Protein AF-A0A6J4IDI5-F1 (afdb_monomer)

Mean predicted aligned error: 4.25 Å

Organism: NCBI:txid1672391

Nearest PDB structures (foldseek):
  7kdt-assembly1_A  TM=5.635E-01  e=3.251E+00  Homo sapiens

Solvent-accessible surface area (backbone atoms only — not comparable to full-atom values): 5729 Å² total; per-residue (Å²): 136,77,80,83,60,91,45,41,70,52,11,47,54,43,51,69,37,90,85,50,52,69,72,53,28,36,57,16,32,67,51,22,36,83,40,77,88,40,49,64,58,30,54,49,38,14,42,37,84,84,52,54,69,66,42,14,29,33,18,18,48,21,46,35,53,40,25,47,80,68,74,37,52,90,75,59,86,52,90,71,34,34,73,59,13,37,51,40,37,31,52,68,69,67,69,57,81,68,94,75,84,74,126

pLDDT: mean 92.45, std 10.67, range [47.59, 98.69]

Foldseek 3Di:
DDDQDPALVSLLVLLPDPPRDLVSVLSSLQRNLQPPVCLVVLLVLQLDPPRDLSNVLSSLLSVLVSCVVVVNLVPDDCVRGDPSSSVSSCVSVVNDDDPPPPD

Radius of gyration: 14.14 Å; Cα contacts (8 Å, |Δi|>4): 133; chains: 1; bounding box: 33×26×48 Å

Structure (mmCIF, N/CA/C/O backbone):
data_AF-A0A6J4IDI5-F1
#
_entry.id   AF-A0A6J4IDI5-F1
#
loop_
_atom_site.group_PDB
_atom_site.id
_atom_site.type_symbol
_atom_site.label_atom_id
_atom_site.label_alt_id
_atom_site.label_comp_id
_atom_site.label_asym_id
_atom_site.label_entity_id
_atom_site.label_seq_id
_atom_site.pdbx_PDB_ins_code
_atom_site.Cartn_x
_atom_site.Cartn_y
_atom_site.Cartn_z
_atom_site.occupancy
_atom_site.B_iso_or_equiv
_atom_site.auth_seq_id
_atom_site.auth_comp_id
_atom_site.auth_asym_id
_atom_site.auth_atom_id
_atom_site.pdbx_PDB_model_num
ATOM 1 N N . MET A 1 1 ? 18.164 -2.948 -11.034 1.00 81.62 1 MET A N 1
ATOM 2 C CA . MET A 1 1 ? 17.669 -1.565 -10.986 1.00 81.62 1 MET A CA 1
ATOM 3 C C . MET A 1 1 ? 16.813 -1.317 -12.212 1.00 81.62 1 MET A C 1
ATOM 5 O O . MET A 1 1 ? 17.324 -1.396 -13.329 1.00 81.62 1 MET A O 1
ATOM 9 N N . HIS A 1 2 ? 15.525 -1.104 -11.993 1.00 90.12 2 HIS A N 1
ATOM 10 C CA . HIS A 1 2 ? 14.542 -0.732 -12.996 1.00 90.12 2 HIS A CA 1
ATOM 11 C C . HIS A 1 2 ? 14.792 0.705 -13.478 1.00 90.12 2 HIS A C 1
ATOM 13 O O . HIS A 1 2 ? 15.343 1.523 -12.735 1.00 90.12 2 HIS A O 1
ATOM 19 N N . PRO A 1 3 ? 14.402 1.051 -14.719 1.00 91.62 3 PRO A N 1
ATOM 20 C CA . PRO A 1 3 ? 14.291 2.449 -15.115 1.00 91.62 3 PRO A CA 1
ATOM 21 C C . PRO A 1 3 ? 13.374 3.193 -14.141 1.00 91.62 3 PRO A C 1
ATOM 23 O O . PRO A 1 3 ? 12.344 2.654 -13.737 1.00 91.62 3 PRO A O 1
ATOM 26 N N . VAL A 1 4 ? 13.730 4.430 -13.783 1.00 91.25 4 VAL A N 1
ATOM 27 C CA . VAL A 1 4 ? 12.857 5.271 -12.953 1.00 91.25 4 VAL A CA 1
ATOM 28 C C . VAL A 1 4 ? 11.537 5.469 -13.707 1.00 91.25 4 VAL A C 1
ATOM 30 O O . VAL A 1 4 ? 11.575 5.992 -14.826 1.00 91.25 4 VAL A O 1
ATOM 33 N N . PRO A 1 5 ? 10.389 5.047 -13.145 1.00 94.44 5 PRO A N 1
ATOM 34 C CA . PRO A 1 5 ? 9.112 5.181 -13.826 1.00 94.44 5 PRO A CA 1
ATOM 35 C C . PRO A 1 5 ? 8.773 6.661 -14.007 1.00 94.44 5 PRO A C 1
ATOM 37 O O . PRO A 1 5 ? 8.935 7.472 -13.097 1.00 94.44 5 PRO A O 1
ATOM 40 N N . SER A 1 6 ? 8.297 7.016 -15.196 1.00 94.88 6 SER A N 1
ATOM 41 C CA . SER A 1 6 ? 7.921 8.386 -15.559 1.00 94.88 6 SER A CA 1
ATOM 42 C C . SER A 1 6 ? 6.409 8.611 -15.532 1.00 94.88 6 SER A C 1
ATOM 44 O O . SER A 1 6 ? 5.939 9.750 -15.543 1.00 94.88 6 SER A O 1
ATOM 46 N N . THR A 1 7 ? 5.636 7.526 -15.459 1.00 96.06 7 THR A N 1
ATOM 47 C CA . THR A 1 7 ? 4.173 7.550 -15.394 1.00 96.06 7 THR A CA 1
ATOM 48 C C . THR A 1 7 ? 3.651 6.648 -14.274 1.00 96.06 7 THR A C 1
ATOM 50 O O . THR A 1 7 ? 4.330 5.693 -13.889 1.00 96.06 7 THR A O 1
ATOM 53 N N . PRO A 1 8 ? 2.424 6.883 -13.772 1.00 95.62 8 PRO A N 1
ATOM 54 C CA . PRO A 1 8 ? 1.791 5.976 -12.817 1.00 95.62 8 PRO A CA 1
ATOM 55 C C . PRO A 1 8 ? 1.669 4.533 -13.331 1.00 95.62 8 PRO A C 1
ATOM 57 O O . PRO A 1 8 ? 1.818 3.597 -12.557 1.00 95.62 8 PRO A O 1
ATOM 60 N N . VAL A 1 9 ? 1.435 4.329 -14.633 1.00 96.50 9 VAL A N 1
ATOM 61 C CA . VAL A 1 9 ? 1.298 2.982 -15.221 1.00 96.50 9 VAL A CA 1
ATOM 62 C C . VAL A 1 9 ? 2.636 2.237 -15.214 1.00 96.50 9 VAL A C 1
ATOM 64 O O . VAL A 1 9 ? 2.693 1.065 -14.851 1.00 96.50 9 VAL A O 1
ATOM 67 N N . GLU A 1 10 ? 3.730 2.921 -15.556 1.00 96.94 10 GLU A N 1
ATOM 68 C CA . GLU A 1 10 ? 5.082 2.358 -15.432 1.00 96.94 10 GLU A CA 1
ATOM 69 C C . GLU A 1 10 ? 5.424 2.055 -13.970 1.00 96.94 10 GLU A C 1
ATOM 71 O O . GLU A 1 10 ? 5.976 0.998 -13.671 1.00 96.94 10 GLU A O 1
ATOM 76 N N . ALA A 1 11 ? 5.049 2.945 -13.047 1.00 97.25 11 ALA A N 1
ATOM 77 C CA . ALA A 1 11 ? 5.243 2.721 -11.619 1.00 97.25 11 ALA A CA 1
ATOM 78 C C . ALA A 1 11 ? 4.465 1.493 -11.128 1.00 97.25 11 ALA A C 1
ATOM 80 O O . ALA A 1 11 ? 5.005 0.687 -10.377 1.00 97.25 11 ALA A O 1
ATOM 81 N N . LEU A 1 12 ? 3.235 1.278 -11.599 1.00 97.25 12 LEU A N 1
ATOM 82 C CA . LEU A 1 12 ? 2.461 0.090 -11.238 1.00 97.25 12 LEU A CA 1
ATOM 83 C C . LEU A 1 12 ? 3.138 -1.208 -11.696 1.00 97.25 12 LEU A C 1
ATOM 85 O O . LEU A 1 12 ? 3.089 -2.206 -10.976 1.00 97.25 12 LEU A O 1
ATOM 89 N N . ALA A 1 13 ? 3.803 -1.198 -12.853 1.00 97.50 13 ALA A N 1
ATOM 90 C CA . ALA A 1 13 ? 4.599 -2.340 -13.293 1.00 97.50 13 ALA A CA 1
ATOM 91 C C . ALA A 1 13 ? 5.765 -2.620 -12.329 1.00 97.50 13 ALA A C 1
ATOM 93 O O . ALA A 1 13 ? 5.949 -3.768 -11.934 1.00 97.50 13 ALA A O 1
ATOM 94 N N . VAL A 1 14 ? 6.485 -1.581 -11.884 1.00 97.31 14 VAL A N 1
ATOM 95 C CA . VAL A 1 14 ? 7.568 -1.710 -10.887 1.00 97.31 14 VAL A CA 1
ATOM 96 C C . VAL A 1 14 ? 7.035 -2.218 -9.544 1.00 97.31 14 VAL A C 1
ATOM 98 O O . VAL A 1 14 ? 7.617 -3.122 -8.953 1.00 97.31 14 VAL A O 1
ATOM 101 N N . LEU A 1 15 ? 5.900 -1.698 -9.068 1.00 96.69 15 LEU A N 1
ATOM 102 C CA . LEU A 1 15 ? 5.297 -2.105 -7.793 1.00 96.69 15 LEU A CA 1
ATOM 103 C C . LEU A 1 15 ? 4.946 -3.603 -7.756 1.00 96.69 15 LEU A C 1
ATOM 105 O O . LEU A 1 15 ? 5.048 -4.241 -6.702 1.00 96.69 15 LEU A O 1
ATOM 109 N N . ARG A 1 16 ? 4.522 -4.147 -8.902 1.00 95.88 16 ARG A N 1
ATOM 110 C CA . ARG A 1 16 ? 4.126 -5.551 -9.082 1.00 95.88 16 ARG A CA 1
ATOM 111 C C . ARG A 1 16 ? 5.294 -6.484 -9.398 1.00 95.88 16 ARG A C 1
ATOM 113 O O . ARG A 1 16 ? 5.098 -7.697 -9.338 1.00 95.88 16 ARG A O 1
ATOM 120 N N . ASP A 1 17 ? 6.469 -5.963 -9.745 1.00 95.81 17 ASP A N 1
ATOM 121 C CA . ASP A 1 17 ? 7.611 -6.803 -10.099 1.00 95.81 17 ASP A CA 1
ATOM 122 C C . ASP A 1 17 ? 8.209 -7.455 -8.839 1.00 95.81 17 ASP A C 1
ATOM 124 O O . ASP A 1 17 ? 8.702 -6.749 -7.955 1.00 95.81 17 ASP A O 1
ATOM 128 N N . PRO A 1 18 ? 8.204 -8.797 -8.729 1.00 89.75 18 PRO A N 1
ATOM 129 C CA . PRO A 1 18 ? 8.810 -9.488 -7.592 1.00 89.75 18 PRO A CA 1
ATOM 130 C C . PRO A 1 18 ? 10.341 -9.355 -7.531 1.00 89.75 18 PRO A C 1
ATOM 132 O O . PRO A 1 18 ? 10.929 -9.714 -6.516 1.00 89.75 18 PRO A O 1
ATOM 135 N N . ASN A 1 19 ? 10.990 -8.876 -8.597 1.00 93.62 19 ASN A N 1
ATOM 136 C CA . ASN A 1 19 ? 12.431 -8.625 -8.651 1.00 93.62 19 ASN A CA 1
ATOM 137 C C . ASN A 1 19 ? 12.791 -7.153 -8.400 1.00 93.62 19 ASN A C 1
ATOM 139 O O . ASN A 1 19 ? 13.973 -6.810 -8.450 1.00 93.62 19 ASN A O 1
ATOM 143 N N . ALA A 1 20 ? 11.804 -6.272 -8.199 1.00 95.25 20 ALA A N 1
ATOM 144 C CA . ALA A 1 20 ? 12.069 -4.891 -7.825 1.00 95.25 20 ALA A CA 1
ATOM 145 C C . ALA A 1 20 ? 12.577 -4.821 -6.387 1.00 95.25 20 ALA A C 1
ATOM 147 O O . ALA A 1 20 ? 12.035 -5.459 -5.483 1.00 95.25 20 ALA A O 1
ATOM 148 N N . GLU A 1 21 ? 13.619 -4.020 -6.192 1.00 93.25 21 GLU A N 1
ATOM 149 C CA . GLU A 1 21 ? 14.152 -3.747 -4.863 1.00 93.25 21 GLU A CA 1
ATOM 150 C C . GLU A 1 21 ? 13.124 -2.952 -4.046 1.00 93.25 21 GLU A C 1
ATOM 152 O O . GLU A 1 21 ? 12.351 -2.165 -4.600 1.00 93.25 21 GLU A O 1
ATOM 157 N N . ASP A 1 22 ? 13.151 -3.088 -2.720 1.00 89.81 22 ASP A N 1
ATOM 158 C CA . ASP A 1 22 ? 12.178 -2.427 -1.838 1.00 89.81 22 ASP A CA 1
ATOM 159 C C . ASP A 1 22 ? 12.093 -0.914 -2.083 1.00 89.81 22 ASP A C 1
ATOM 161 O O . ASP A 1 22 ? 11.003 -0.367 -2.209 1.00 89.81 22 ASP A O 1
ATOM 165 N N . TRP A 1 23 ? 13.232 -0.240 -2.268 1.00 91.19 23 TRP A N 1
ATOM 166 C CA . TRP A 1 23 ? 13.261 1.203 -2.527 1.00 91.19 23 TRP A CA 1
ATOM 167 C C . TRP A 1 23 ? 12.640 1.593 -3.884 1.00 91.19 23 TRP A C 1
ATOM 169 O O . TRP A 1 23 ? 12.139 2.709 -4.037 1.00 91.19 23 TRP A O 1
ATOM 179 N N . GLU A 1 24 ? 12.663 0.698 -4.879 1.00 95.31 24 GLU A N 1
ATOM 180 C CA . GLU A 1 24 ? 12.020 0.919 -6.182 1.00 95.31 24 GLU A CA 1
ATOM 181 C C . GLU A 1 24 ? 10.504 0.825 -6.039 1.00 95.31 24 GLU A C 1
ATOM 183 O O . GLU A 1 24 ? 9.768 1.655 -6.577 1.00 95.31 24 GLU A O 1
ATOM 188 N N . ARG A 1 25 ? 10.044 -0.163 -5.264 1.00 95.25 25 ARG A N 1
ATOM 189 C CA . ARG A 1 25 ? 8.628 -0.369 -4.949 1.00 95.25 25 ARG A CA 1
ATOM 190 C C . ARG A 1 25 ? 8.086 0.752 -4.062 1.00 95.25 25 ARG A C 1
ATOM 192 O O . ARG A 1 25 ? 6.976 1.216 -4.308 1.00 95.25 25 ARG A O 1
ATOM 199 N N . ASP A 1 26 ? 8.886 1.259 -3.125 1.00 91.81 26 ASP A N 1
ATOM 200 C CA . ASP A 1 26 ? 8.562 2.427 -2.300 1.00 91.81 26 ASP A CA 1
ATOM 201 C C . ASP A 1 26 ? 8.317 3.673 -3.161 1.00 91.81 26 ASP A C 1
ATOM 203 O O . ASP A 1 26 ? 7.311 4.368 -2.995 1.00 91.81 26 ASP A O 1
ATOM 207 N N . TYR A 1 27 ? 9.217 3.952 -4.113 1.00 91.94 27 TYR A N 1
ATOM 208 C CA . TYR A 1 27 ? 9.058 5.075 -5.041 1.00 91.94 27 TYR A CA 1
ATOM 209 C C . TYR A 1 27 ? 7.833 4.891 -5.944 1.00 91.94 27 TYR A C 1
ATOM 211 O O . TYR A 1 27 ? 7.055 5.824 -6.147 1.00 91.94 27 TYR A O 1
ATOM 219 N N . ALA A 1 28 ? 7.628 3.675 -6.451 1.00 95.75 28 ALA A N 1
ATOM 220 C CA . ALA A 1 28 ? 6.484 3.346 -7.284 1.00 95.75 28 ALA A CA 1
ATOM 221 C C . ALA A 1 28 ? 5.143 3.522 -6.549 1.00 95.75 28 ALA A C 1
ATOM 223 O O . ALA A 1 28 ? 4.208 4.091 -7.117 1.00 95.75 28 ALA A O 1
ATOM 224 N N . ALA A 1 29 ? 5.050 3.100 -5.283 1.00 94.31 29 ALA A N 1
ATOM 225 C CA . ALA A 1 29 ? 3.840 3.210 -4.466 1.00 94.31 29 ALA A CA 1
ATOM 226 C C . ALA A 1 29 ? 3.321 4.660 -4.370 1.00 94.31 29 ALA A C 1
ATOM 228 O O . ALA A 1 29 ? 2.112 4.892 -4.438 1.00 94.31 29 ALA A O 1
ATOM 229 N N . LEU A 1 30 ? 4.224 5.647 -4.311 1.00 87.75 30 LEU A N 1
ATOM 230 C CA . LEU A 1 30 ? 3.873 7.073 -4.273 1.00 87.75 30 LEU A CA 1
ATOM 231 C C . LEU A 1 30 ? 3.222 7.585 -5.563 1.00 87.75 30 LEU A C 1
ATOM 233 O O . LEU A 1 30 ? 2.438 8.533 -5.528 1.00 87.75 30 LEU A O 1
ATOM 237 N N . MET A 1 31 ? 3.534 6.981 -6.709 1.00 94.38 31 MET A N 1
ATOM 238 C CA . MET A 1 31 ? 3.035 7.437 -8.009 1.00 94.38 31 MET A CA 1
ATOM 239 C C . MET A 1 31 ? 1.673 6.841 -8.370 1.00 94.38 31 MET A C 1
ATOM 241 O O . MET A 1 31 ? 0.943 7.418 -9.179 1.00 94.38 31 MET A O 1
ATOM 245 N N . VAL A 1 32 ? 1.323 5.688 -7.794 1.00 96.56 32 VAL A N 1
ATOM 246 C CA . VAL A 1 32 ? 0.166 4.896 -8.238 1.00 96.56 32 VAL A CA 1
ATOM 247 C C . VAL A 1 32 ? -1.133 5.201 -7.494 1.00 96.56 32 VAL A C 1
ATOM 249 O O . VAL A 1 32 ? -2.178 4.715 -7.907 1.00 96.56 32 VAL A O 1
ATOM 252 N N . GLY A 1 33 ? -1.122 6.025 -6.439 1.00 88.44 33 GLY A N 1
ATOM 253 C CA . GLY A 1 33 ? -2.327 6.326 -5.644 1.00 88.44 33 GLY A CA 1
ATOM 254 C C . GLY A 1 33 ? -3.481 6.969 -6.436 1.00 88.44 33 GLY A C 1
ATOM 255 O O . GLY A 1 33 ? -4.640 6.913 -6.025 1.00 88.44 33 GLY A O 1
ATOM 256 N N . SER A 1 34 ? -3.199 7.550 -7.605 1.00 86.56 34 SER A N 1
ATOM 257 C CA . SER A 1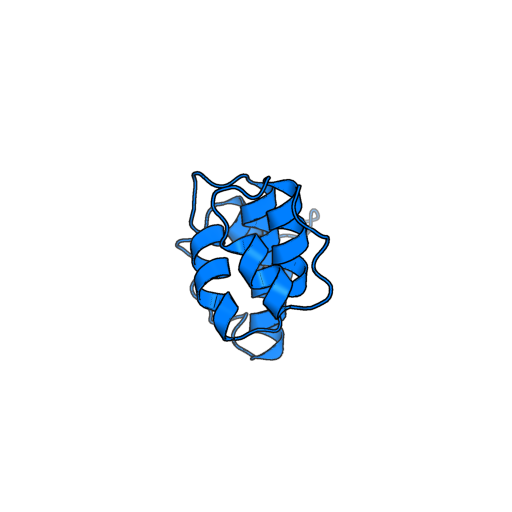 34 ? -4.225 8.079 -8.513 1.00 86.56 34 SER A CA 1
ATOM 258 C C . SER A 1 34 ? -4.872 7.010 -9.405 1.00 86.56 34 SER A C 1
ATOM 260 O O . SER A 1 34 ? -5.956 7.252 -9.935 1.00 86.56 34 SER A O 1
ATOM 262 N N . LEU A 1 35 ? -4.263 5.829 -9.543 1.00 95.50 35 LEU A N 1
ATOM 263 C CA . LEU A 1 35 ? -4.752 4.741 -10.386 1.00 95.50 35 LEU A CA 1
ATOM 264 C C . LEU A 1 35 ? -5.738 3.849 -9.628 1.00 95.50 35 LEU A C 1
ATOM 266 O O . LEU A 1 35 ? -5.367 3.167 -8.674 1.00 95.50 35 LEU A O 1
ATOM 270 N N . ASP A 1 36 ? -6.980 3.770 -10.112 1.00 94.00 36 ASP A N 1
ATOM 271 C CA . ASP A 1 36 ? -7.980 2.846 -9.554 1.00 94.00 36 ASP A CA 1
ATOM 272 C C . ASP A 1 36 ? -7.509 1.383 -9.618 1.00 94.00 36 ASP A C 1
ATOM 274 O O . ASP A 1 36 ? -7.729 0.611 -8.685 1.00 94.00 36 ASP A O 1
ATOM 278 N N . GLU A 1 37 ? -6.801 1.012 -10.688 1.00 96.38 37 GLU A N 1
ATOM 279 C CA . GLU A 1 37 ? -6.262 -0.338 -10.890 1.00 96.38 37 GLU A CA 1
ATOM 280 C C . GLU A 1 37 ? -5.129 -0.721 -9.928 1.00 96.38 37 GLU A C 1
ATOM 282 O O . GLU A 1 37 ? -4.816 -1.906 -9.829 1.00 96.38 37 GLU A O 1
ATOM 287 N N . ALA A 1 38 ? -4.529 0.247 -9.228 1.00 96.94 38 ALA A N 1
ATOM 288 C CA . ALA A 1 38 ? -3.464 0.011 -8.256 1.00 96.94 38 ALA A CA 1
ATOM 289 C C . ALA A 1 38 ? -3.985 -0.138 -6.819 1.00 96.94 38 ALA A C 1
ATOM 291 O O . ALA A 1 38 ? -3.269 -0.641 -5.953 1.00 96.94 38 ALA A O 1
ATOM 292 N N . LEU A 1 39 ? -5.227 0.284 -6.538 1.00 96.06 39 LEU A N 1
ATOM 293 C CA . LEU A 1 39 ? -5.794 0.221 -5.186 1.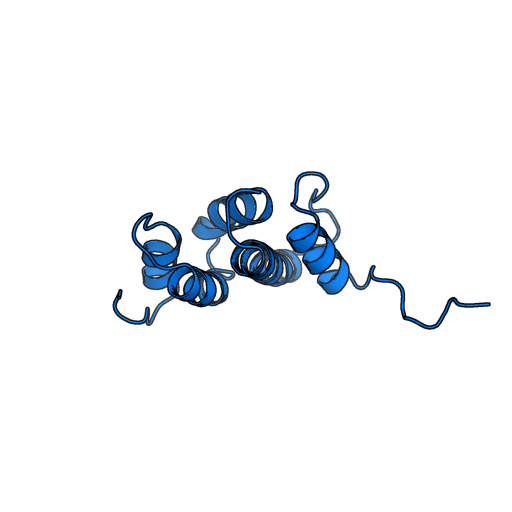00 96.06 39 LEU A CA 1
ATOM 294 C C . LEU A 1 39 ? -5.762 -1.195 -4.584 1.00 96.06 39 LEU A C 1
ATOM 296 O O . LEU A 1 39 ? -5.402 -1.311 -3.411 1.00 96.06 39 LEU A O 1
ATOM 300 N N . PRO A 1 40 ? -6.083 -2.277 -5.326 1.00 97.38 40 PRO A N 1
ATOM 301 C CA . PRO A 1 40 ? -5.983 -3.629 -4.783 1.00 97.38 40 PRO A CA 1
ATOM 302 C C . PRO A 1 40 ? -4.552 -4.023 -4.393 1.00 97.38 40 PRO A C 1
ATOM 304 O O . PRO A 1 40 ? -4.371 -4.663 -3.359 1.00 97.38 40 PRO A O 1
ATOM 307 N N . ASP A 1 41 ? -3.543 -3.621 -5.172 1.00 97.62 41 ASP A N 1
ATOM 308 C CA . ASP A 1 41 ? -2.132 -3.901 -4.879 1.00 97.62 41 ASP A CA 1
ATOM 309 C C . ASP A 1 41 ? -1.663 -3.150 -3.630 1.00 97.62 41 ASP A C 1
ATOM 311 O O . ASP A 1 41 ? -1.027 -3.735 -2.755 1.00 97.62 41 ASP A O 1
ATOM 315 N N . LEU A 1 42 ? -2.039 -1.874 -3.497 1.00 97.56 42 LEU A N 1
ATOM 316 C CA . LEU A 1 42 ? -1.732 -1.081 -2.306 1.00 97.56 42 LEU A CA 1
ATOM 317 C C . LEU A 1 42 ? -2.405 -1.668 -1.055 1.00 97.56 42 LEU A C 1
ATOM 319 O O . LEU A 1 42 ? -1.782 -1.762 -0.001 1.00 97.56 42 LEU A O 1
ATOM 323 N N . VAL A 1 43 ? -3.658 -2.126 -1.163 1.00 97.94 43 VAL A N 1
ATOM 324 C CA . VAL A 1 43 ? -4.346 -2.819 -0.060 1.00 97.94 43 VAL A CA 1
ATOM 325 C C . VAL A 1 43 ? -3.646 -4.130 0.296 1.00 97.94 43 VAL A C 1
ATOM 327 O O . VAL A 1 43 ? -3.542 -4.455 1.477 1.00 97.94 43 VAL A O 1
ATOM 330 N N . ALA A 1 44 ? -3.170 -4.891 -0.693 1.00 97.69 44 ALA A N 1
ATOM 331 C CA . ALA A 1 44 ? -2.421 -6.118 -0.441 1.00 97.69 44 ALA A CA 1
ATOM 332 C C . ALA A 1 44 ? -1.116 -5.826 0.315 1.00 97.69 44 ALA A C 1
ATOM 334 O O . ALA A 1 44 ? -0.854 -6.467 1.328 1.00 97.69 44 ALA A O 1
ATOM 335 N N . LEU A 1 45 ? -0.360 -4.809 -0.108 1.00 96.94 45 LEU A N 1
ATOM 336 C CA . LEU A 1 45 ? 0.884 -4.391 0.547 1.00 96.94 45 LEU A CA 1
ATOM 337 C C . LEU A 1 45 ? 0.662 -3.871 1.971 1.00 96.94 45 LEU A C 1
ATOM 339 O O . LEU A 1 45 ? 1.398 -4.241 2.878 1.00 96.94 45 LEU A O 1
ATOM 343 N N . ALA A 1 46 ? -0.392 -3.087 2.204 1.00 98.00 46 ALA A N 1
ATOM 344 C CA . ALA A 1 46 ? -0.749 -2.595 3.536 1.00 98.00 46 ALA A CA 1
ATOM 345 C C . ALA A 1 46 ? -1.139 -3.716 4.527 1.00 98.00 46 ALA A C 1
ATOM 347 O O . ALA A 1 46 ? -1.193 -3.488 5.736 1.00 98.00 46 ALA A O 1
ATOM 348 N N . ARG A 1 47 ? -1.430 -4.927 4.031 1.00 98.25 47 ARG A N 1
ATOM 349 C CA . ARG A 1 47 ? -1.743 -6.132 4.823 1.00 98.25 47 ARG A CA 1
ATOM 350 C C . ARG A 1 47 ? -0.568 -7.105 4.928 1.00 98.25 47 ARG A C 1
ATOM 352 O O . ARG A 1 47 ? -0.607 -8.016 5.753 1.00 98.25 47 ARG A O 1
ATOM 359 N N . ASP A 1 48 ? 0.439 -6.956 4.076 1.00 96.88 48 ASP A N 1
ATOM 360 C CA . ASP A 1 48 ? 1.517 -7.922 3.925 1.00 96.88 48 ASP A CA 1
ATOM 361 C C . ASP A 1 48 ? 2.579 -7.740 5.014 1.00 96.88 48 ASP A C 1
ATOM 363 O O . ASP A 1 48 ? 3.441 -6.868 4.938 1.00 96.88 48 ASP A O 1
ATOM 367 N N . THR A 1 49 ? 2.552 -8.612 6.023 1.00 96.50 49 THR A N 1
ATOM 368 C CA . THR A 1 49 ? 3.545 -8.616 7.108 1.00 96.50 49 THR A CA 1
ATOM 369 C C . THR A 1 49 ? 4.942 -9.052 6.659 1.00 96.50 49 THR A C 1
ATOM 371 O O . THR A 1 49 ? 5.871 -8.990 7.458 1.00 96.50 49 THR A O 1
ATOM 374 N N . THR A 1 50 ? 5.092 -9.559 5.431 1.00 94.56 50 THR A N 1
ATOM 375 C CA . THR A 1 50 ? 6.385 -9.951 4.849 1.00 94.56 50 THR A CA 1
ATOM 376 C C . THR A 1 50 ? 7.033 -8.826 4.043 1.00 94.56 50 THR A C 1
ATOM 378 O O . THR A 1 50 ? 8.248 -8.847 3.858 1.00 94.56 50 THR A O 1
ATOM 381 N N . ALA A 1 51 ? 6.253 -7.826 3.613 1.00 92.69 51 ALA A N 1
ATOM 382 C CA . ALA A 1 51 ? 6.778 -6.599 3.025 1.00 92.69 51 ALA A CA 1
ATOM 383 C C . ALA A 1 51 ? 7.529 -5.772 4.079 1.00 92.69 51 ALA A C 1
ATOM 385 O O . ALA A 1 51 ? 7.241 -5.862 5.275 1.00 92.69 51 ALA A O 1
ATOM 386 N N . SER A 1 52 ? 8.468 -4.932 3.644 1.00 94.38 52 SER A N 1
ATOM 387 C CA . SER A 1 52 ? 9.160 -4.009 4.543 1.00 94.38 52 SER A CA 1
ATOM 388 C C . SER A 1 52 ? 8.183 -3.016 5.187 1.00 94.38 52 SER A C 1
ATOM 390 O O . SER A 1 52 ? 7.172 -2.638 4.593 1.00 94.38 52 SER A O 1
ATOM 392 N N . GLU A 1 53 ? 8.484 -2.555 6.405 1.00 95.88 53 GLU A N 1
ATOM 393 C CA . GLU A 1 53 ? 7.653 -1.550 7.089 1.00 95.88 53 GLU A CA 1
ATOM 394 C C . GLU A 1 53 ? 7.525 -0.258 6.267 1.00 95.88 53 GLU A C 1
ATOM 396 O O . GLU A 1 53 ? 6.457 0.351 6.241 1.00 95.88 53 GLU A O 1
ATOM 401 N N . ALA A 1 54 ? 8.586 0.124 5.546 1.00 94.31 54 ALA A N 1
ATOM 402 C CA . ALA A 1 54 ? 8.573 1.266 4.638 1.00 94.31 54 ALA A CA 1
ATOM 403 C C . ALA A 1 54 ? 7.544 1.077 3.513 1.00 94.31 54 ALA A C 1
ATOM 405 O O . ALA A 1 54 ? 6.708 1.956 3.303 1.00 94.31 54 ALA A O 1
ATOM 406 N N . LEU A 1 55 ? 7.530 -0.087 2.858 1.00 94.94 55 LEU A N 1
ATOM 407 C CA . LEU A 1 55 ? 6.596 -0.362 1.768 1.00 94.94 55 LEU A CA 1
ATOM 408 C C . LEU A 1 55 ? 5.146 -0.450 2.263 1.00 94.94 55 LEU A C 1
ATOM 410 O O . LEU A 1 55 ? 4.237 0.070 1.613 1.00 94.94 55 LEU A O 1
ATOM 414 N N . GL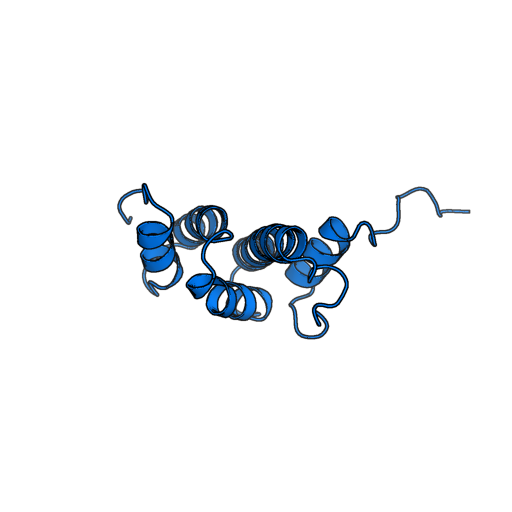N A 1 56 ? 4.925 -1.042 3.442 1.00 97.19 56 GLN A N 1
ATOM 415 C CA . GLN A 1 56 ? 3.614 -1.054 4.104 1.00 97.19 56 GLN A CA 1
ATOM 416 C C . GLN A 1 56 ? 3.118 0.374 4.382 1.00 97.19 56 GLN A C 1
ATOM 418 O O . GLN A 1 56 ? 1.969 0.703 4.078 1.00 97.19 56 GLN A O 1
ATOM 423 N N . GLN A 1 57 ? 3.988 1.232 4.931 1.00 96.94 57 GLN A N 1
ATOM 424 C CA . GLN A 1 57 ? 3.676 2.635 5.198 1.00 96.94 57 GLN A CA 1
ATOM 425 C C . GLN A 1 57 ? 3.350 3.386 3.905 1.00 96.94 57 GLN A C 1
ATOM 427 O O . GLN A 1 57 ? 2.323 4.053 3.831 1.00 96.94 57 GLN A O 1
ATOM 432 N N . ARG A 1 58 ? 4.178 3.250 2.861 1.00 96.50 58 ARG A N 1
ATOM 433 C CA . ARG A 1 58 ? 3.964 3.924 1.570 1.00 96.50 58 ARG A CA 1
ATOM 434 C C . ARG A 1 58 ? 2.676 3.491 0.892 1.00 96.50 58 ARG A C 1
ATOM 436 O O . ARG A 1 58 ? 1.969 4.328 0.331 1.00 96.50 58 ARG A O 1
ATOM 443 N N . ALA A 1 59 ? 2.339 2.208 0.978 1.00 97.06 59 ALA A N 1
ATOM 444 C CA . ALA A 1 59 ? 1.069 1.715 0.477 1.00 97.06 59 ALA A CA 1
ATOM 445 C C . ALA A 1 59 ? -0.116 2.375 1.202 1.00 97.06 59 ALA A C 1
ATOM 447 O O . ALA A 1 59 ? -1.063 2.833 0.559 1.00 97.06 59 ALA A O 1
ATOM 448 N N . ALA A 1 60 ? -0.042 2.487 2.529 1.00 97.81 60 ALA A N 1
ATOM 449 C CA . ALA A 1 60 ? -1.061 3.151 3.332 1.00 97.81 60 ALA A CA 1
ATOM 450 C C . ALA A 1 60 ? -1.136 4.668 3.090 1.00 97.81 60 ALA A C 1
ATOM 452 O O . ALA A 1 60 ? -2.237 5.198 2.987 1.00 97.81 60 ALA A O 1
ATOM 453 N N . GLU A 1 61 ? -0.010 5.362 2.926 1.00 97.50 61 GLU A N 1
ATOM 454 C CA . GLU A 1 61 ? 0.039 6.788 2.568 1.00 97.50 61 GLU A CA 1
ATOM 455 C C . GLU A 1 61 ? -0.686 7.040 1.233 1.00 97.50 61 GLU A C 1
ATOM 457 O O . GLU A 1 61 ? -1.577 7.896 1.135 1.00 97.50 61 GLU A O 1
ATOM 462 N N . ALA A 1 62 ? -0.372 6.231 0.212 1.00 97.00 62 ALA A N 1
ATOM 463 C CA . ALA A 1 62 ? -1.006 6.306 -1.101 1.00 97.00 62 ALA A CA 1
ATOM 464 C C . ALA A 1 62 ? -2.517 6.025 -1.025 1.00 97.00 62 ALA A C 1
ATOM 466 O O . ALA A 1 62 ? -3.313 6.781 -1.590 1.00 97.00 62 ALA A O 1
ATOM 467 N N . LEU A 1 63 ? -2.934 4.994 -0.278 1.00 97.56 63 LEU A N 1
ATOM 468 C CA . LEU A 1 63 ? -4.350 4.710 -0.008 1.00 97.56 63 LEU A CA 1
ATOM 469 C C . LEU A 1 63 ? -5.032 5.852 0.742 1.00 97.56 63 LEU A C 1
ATOM 471 O O . LEU A 1 63 ? -6.156 6.222 0.410 1.00 97.56 63 LEU A O 1
ATOM 475 N N . GLY A 1 64 ? -4.358 6.440 1.726 1.00 97.06 64 GLY A N 1
ATOM 476 C CA . GLY A 1 64 ? -4.868 7.542 2.525 1.00 97.06 64 GLY A CA 1
ATOM 477 C C . GLY A 1 64 ? -5.187 8.769 1.672 1.00 97.06 64 GLY A C 1
ATOM 478 O O . GLY A 1 64 ? -6.213 9.417 1.884 1.00 97.06 64 GLY A O 1
ATOM 479 N N . GLY A 1 65 ? -4.336 9.086 0.693 1.00 95.94 65 GLY A N 1
ATOM 480 C CA . GLY A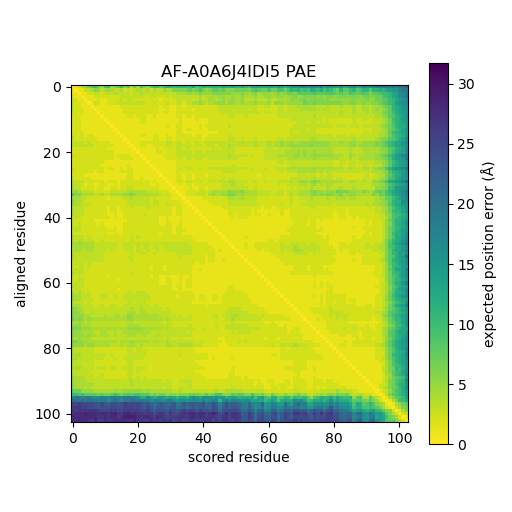 1 65 ? -4.622 10.103 -0.323 1.00 95.94 65 GLY A CA 1
ATOM 481 C C . GLY A 1 65 ? -5.771 9.688 -1.244 1.00 95.94 65 GLY A C 1
ATOM 482 O O . GLY A 1 65 ? -6.778 10.388 -1.346 1.00 95.94 65 GLY A O 1
ATOM 483 N N . ALA A 1 66 ? -5.669 8.500 -1.839 1.00 95.50 66 ALA A N 1
ATOM 484 C CA . ALA A 1 66 ? -6.626 8.005 -2.821 1.00 95.50 66 ALA A CA 1
ATOM 485 C C . ALA A 1 66 ? -8.061 7.898 -2.280 1.00 95.50 66 ALA A C 1
ATOM 487 O O . ALA A 1 66 ? -9.027 8.253 -2.963 1.00 95.50 66 ALA A O 1
ATOM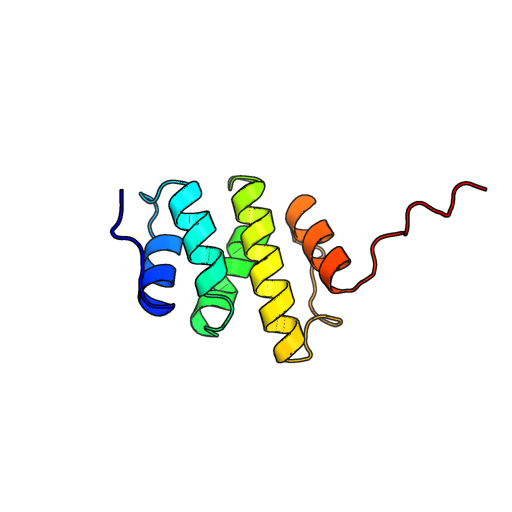 488 N N . TRP A 1 67 ? -8.217 7.405 -1.053 1.00 96.88 67 TRP A N 1
ATOM 489 C CA . TRP A 1 67 ? -9.506 7.288 -0.384 1.00 96.88 67 TRP A CA 1
ATOM 490 C C . TRP A 1 67 ? -10.039 8.634 0.090 1.00 96.88 67 TRP A C 1
ATOM 492 O O . TRP A 1 67 ? -11.258 8.794 0.148 1.00 96.88 67 TRP A O 1
ATOM 502 N N . ARG A 1 68 ? -9.177 9.609 0.411 1.00 96.50 68 ARG A N 1
ATOM 503 C CA . ARG A 1 68 ? -9.619 10.969 0.750 1.00 96.50 68 ARG A CA 1
ATOM 504 C C . ARG A 1 68 ? -10.291 11.618 -0.450 1.00 96.50 68 ARG A C 1
ATOM 506 O O . ARG A 1 68 ? -11.427 12.068 -0.326 1.00 96.50 68 ARG A O 1
ATOM 513 N N . ASP A 1 69 ? -9.635 11.573 -1.604 1.00 94.88 69 ASP A N 1
ATOM 514 C CA . ASP A 1 69 ? -10.140 12.164 -2.849 1.00 94.88 69 ASP A CA 1
ATOM 515 C C . ASP A 1 69 ? -11.464 11.530 -3.297 1.00 94.88 69 ASP A C 1
ATOM 517 O O . ASP A 1 69 ? -12.307 12.181 -3.910 1.00 94.88 69 ASP A O 1
ATOM 521 N N . ARG A 1 70 ? -11.675 10.257 -2.942 1.00 94.06 70 ARG A N 1
ATOM 522 C CA . ARG A 1 70 ? -12.891 9.495 -3.257 1.00 94.06 70 ARG A CA 1
ATOM 523 C C . ARG A 1 70 ? -13.952 9.526 -2.148 1.00 94.06 70 ARG A C 1
ATOM 525 O O . ARG A 1 70 ? -14.985 8.879 -2.286 1.00 94.06 70 ARG A O 1
ATOM 532 N N . GLY A 1 71 ? -13.712 10.227 -1.036 1.00 96.06 71 GLY A N 1
ATOM 533 C CA . GLY A 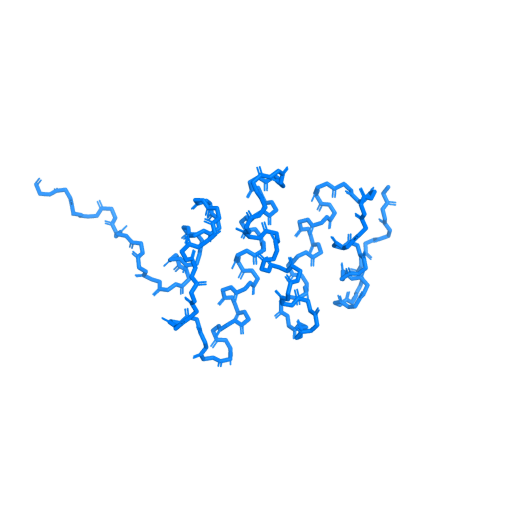1 71 ? -14.644 10.286 0.099 1.00 96.06 71 GLY A CA 1
ATOM 534 C C . GLY A 1 71 ? -14.819 8.962 0.860 1.00 96.06 71 GLY A C 1
ATOM 535 O O . GLY A 1 71 ? -15.800 8.789 1.576 1.00 96.06 71 GLY A O 1
ATOM 536 N N . MET A 1 72 ? -13.878 8.028 0.716 1.00 95.75 72 MET A N 1
ATOM 537 C CA . MET A 1 72 ? -13.896 6.700 1.342 1.00 95.75 72 MET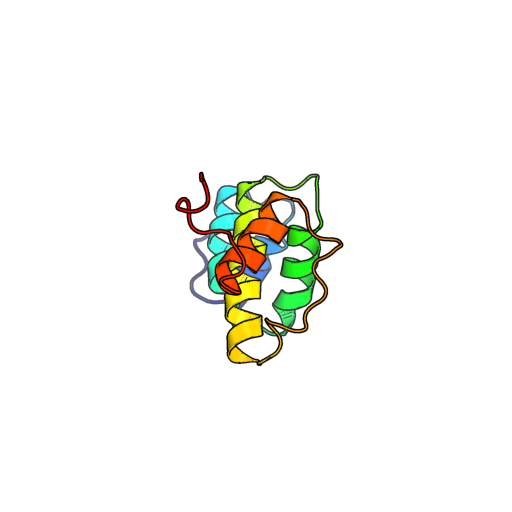 A CA 1
ATOM 538 C C . MET A 1 72 ? -12.992 6.598 2.577 1.00 95.75 72 MET A C 1
ATOM 540 O O . MET A 1 72 ? -13.085 5.629 3.324 1.00 95.75 72 MET A O 1
ATOM 544 N N . LEU A 1 73 ? -12.110 7.580 2.814 1.00 97.25 73 LEU A N 1
ATOM 545 C CA . LEU A 1 73 ? -11.058 7.479 3.837 1.00 97.25 73 LEU A CA 1
ATOM 546 C C . LEU A 1 73 ? -11.608 7.142 5.227 1.00 97.25 73 LEU A C 1
ATOM 548 O O . LEU A 1 73 ? -11.039 6.302 5.919 1.00 97.25 73 LEU A O 1
ATOM 552 N N . MET A 1 74 ? -12.716 7.770 5.616 1.00 97.44 74 MET A N 1
ATOM 553 C CA . MET A 1 74 ? -13.308 7.621 6.951 1.00 97.44 74 MET A CA 1
ATOM 554 C C . MET A 1 74 ? -14.104 6.323 7.119 1.00 97.44 74 MET A C 1
ATOM 556 O O . MET A 1 74 ? -14.347 5.896 8.240 1.00 97.44 74 MET A O 1
ATOM 560 N N . THR A 1 75 ? -14.519 5.693 6.019 1.00 96.44 75 THR A N 1
ATOM 561 C CA . THR A 1 75 ? -15.369 4.492 6.034 1.00 96.44 75 THR A CA 1
ATOM 562 C C . THR A 1 75 ? -14.622 3.222 5.641 1.00 96.44 75 THR A C 1
ATOM 564 O O . THR A 1 75 ? -15.153 2.131 5.834 1.00 96.44 75 THR A O 1
ATOM 567 N N . ALA A 1 76 ? -13.402 3.341 5.109 1.00 95.31 76 ALA A N 1
ATOM 568 C CA . ALA A 1 76 ? -12.570 2.202 4.750 1.00 95.31 76 ALA A CA 1
ATOM 569 C C . ALA A 1 76 ? -12.279 1.313 5.971 1.00 95.31 76 ALA A C 1
ATOM 571 O O . ALA A 1 76 ? -11.858 1.795 7.025 1.00 95.31 76 ALA A O 1
ATOM 572 N N . ASP A 1 77 ? -12.478 0.005 5.826 1.00 96.38 77 ASP A N 1
ATOM 573 C CA . ASP A 1 77 ? -12.068 -0.955 6.845 1.00 96.38 77 ASP A CA 1
ATOM 574 C C . ASP A 1 77 ? -10.555 -1.188 6.764 1.00 96.38 77 ASP A C 1
ATOM 576 O O . ASP A 1 77 ? -10.033 -1.677 5.759 1.00 96.38 77 ASP A O 1
ATOM 580 N N . ILE A 1 78 ? -9.864 -0.826 7.842 1.00 97.69 78 ILE A N 1
ATOM 581 C CA . ILE A 1 78 ? -8.413 -0.950 7.986 1.00 97.69 78 ILE A CA 1
ATOM 582 C C . ILE A 1 78 ? -8.014 -1.949 9.070 1.00 97.69 78 ILE A C 1
ATOM 584 O O . ILE A 1 78 ? -6.828 -2.096 9.342 1.00 97.69 78 ILE A O 1
ATOM 588 N N . SER A 1 79 ? -8.959 -2.674 9.682 1.00 96.75 79 SER A N 1
ATOM 589 C CA . SER A 1 79 ? -8.656 -3.554 10.823 1.00 96.75 79 SER A CA 1
ATOM 590 C C . SER A 1 79 ? -7.719 -4.716 10.473 1.00 96.75 79 SER A C 1
ATOM 592 O O . SER A 1 79 ? -7.189 -5.382 11.357 1.00 96.75 79 SER A O 1
ATOM 594 N N . CYS A 1 80 ? -7.555 -4.994 9.180 1.00 96.06 80 CYS A N 1
ATOM 595 C CA . CYS A 1 80 ? -6.686 -6.032 8.637 1.00 96.06 80 CYS A CA 1
ATOM 596 C C . CYS A 1 80 ? -5.302 -5.520 8.211 1.00 96.06 80 CYS A C 1
ATOM 598 O O . CYS A 1 80 ? -4.503 -6.315 7.722 1.00 96.06 80 CYS A O 1
ATOM 600 N N . PHE A 1 81 ? -5.025 -4.220 8.337 1.00 98.50 81 PHE A N 1
ATOM 601 C CA . PHE A 1 81 ? -3.731 -3.648 7.966 1.00 98.50 81 PHE A CA 1
ATOM 602 C C . PHE A 1 81 ? -2.666 -3.986 9.008 1.00 98.50 81 PHE A C 1
ATOM 604 O O . PHE A 1 81 ? -2.972 -4.219 10.180 1.00 98.50 81 PHE A O 1
ATOM 611 N N . THR A 1 82 ? -1.402 -4.001 8.585 1.00 98.69 82 THR A N 1
ATOM 612 C CA . THR A 1 82 ? -0.280 -4.106 9.522 1.00 98.69 82 THR A CA 1
ATOM 613 C C . THR A 1 82 ? -0.294 -2.918 10.493 1.00 98.69 82 THR A C 1
ATOM 615 O O . THR A 1 82 ? -0.858 -1.870 10.166 1.00 98.69 82 THR A O 1
ATOM 618 N N . PRO A 1 83 ? 0.332 -3.016 11.683 1.00 98.31 83 PRO A N 1
ATOM 619 C CA . PRO A 1 83 ? 0.347 -1.906 12.638 1.00 98.31 83 PRO A CA 1
ATOM 620 C C . PRO A 1 83 ? 0.861 -0.587 12.041 1.00 98.31 83 PRO A C 1
ATOM 622 O O . PRO A 1 83 ? 0.287 0.468 12.310 1.00 98.31 83 PRO A O 1
ATOM 625 N N . VAL A 1 84 ? 1.888 -0.656 11.186 1.00 97.88 84 VAL A N 1
ATOM 626 C CA . VAL A 1 84 ? 2.479 0.507 10.507 1.00 97.88 84 VAL A CA 1
ATOM 627 C C . VAL A 1 84 ? 1.492 1.123 9.514 1.00 97.88 84 VAL A C 1
ATOM 629 O O . VAL A 1 84 ? 1.196 2.314 9.594 1.00 97.88 84 VAL A O 1
ATOM 632 N N . ALA A 1 85 ? 0.917 0.311 8.624 1.00 98.12 85 ALA A N 1
ATOM 633 C CA . ALA A 1 85 ? -0.065 0.775 7.648 1.00 98.12 85 ALA A CA 1
ATOM 634 C C . ALA A 1 85 ? -1.344 1.313 8.314 1.00 98.12 85 ALA A C 1
ATOM 636 O O . ALA A 1 85 ? -1.906 2.324 7.895 1.00 98.12 85 ALA A O 1
ATOM 637 N N . HIS A 1 86 ? -1.796 0.661 9.385 1.00 98.38 86 HIS A N 1
ATOM 638 C CA . HIS A 1 86 ? -2.939 1.102 10.174 1.00 98.38 86 HIS A CA 1
ATOM 639 C C . HIS A 1 86 ? -2.689 2.484 10.791 1.00 98.38 86 HIS A C 1
ATOM 641 O O . HIS A 1 86 ? -3.522 3.380 10.654 1.00 98.38 86 HIS A O 1
ATOM 647 N N . GLN A 1 87 ? -1.530 2.681 11.429 1.00 97.31 87 GLN A N 1
ATOM 648 C CA . GLN A 1 87 ? -1.152 3.966 12.018 1.00 97.31 87 GLN A CA 1
ATOM 649 C C . GLN A 1 87 ? -1.085 5.084 10.970 1.00 97.31 87 GLN A C 1
ATOM 651 O O . GLN A 1 87 ? -1.538 6.196 11.241 1.00 97.31 87 GLN A O 1
ATOM 656 N N . GLU A 1 88 ? -0.576 4.791 9.774 1.00 97.50 88 GLU A N 1
ATOM 657 C CA . GLU A 1 88 ? -0.518 5.757 8.676 1.00 97.50 88 GLU A CA 1
ATOM 658 C C . GLU A 1 88 ? -1.924 6.188 8.219 1.00 97.50 88 GLU A C 1
ATOM 660 O O . GLU A 1 88 ? -2.196 7.380 8.070 1.00 97.50 88 GLU A O 1
ATOM 665 N N . ILE A 1 89 ? -2.885 5.262 8.095 1.00 97.94 89 ILE A N 1
ATOM 666 C CA . ILE A 1 89 ? -4.266 5.659 7.776 1.00 97.94 89 ILE A CA 1
ATOM 667 C C . ILE A 1 89 ? -4.883 6.496 8.904 1.00 97.94 89 ILE A C 1
ATOM 669 O O . ILE A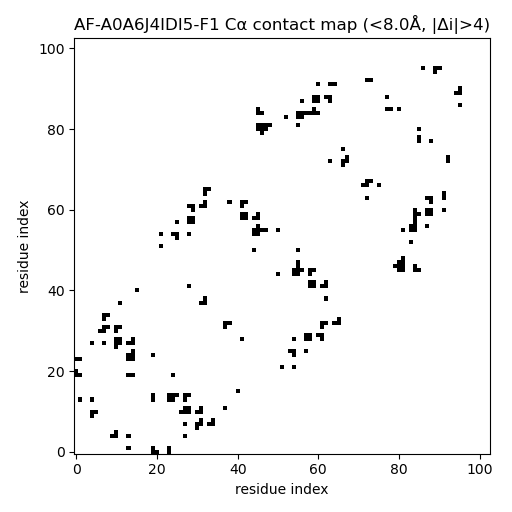 1 89 ? -5.554 7.490 8.619 1.00 97.94 89 ILE A O 1
ATOM 673 N N . LEU A 1 90 ? -4.641 6.157 10.175 1.00 96.94 90 LEU A N 1
ATOM 674 C CA . LEU A 1 90 ? -5.109 6.975 11.302 1.00 96.94 90 LEU A CA 1
ATOM 675 C C . LEU A 1 90 ? -4.521 8.391 11.267 1.00 96.94 90 LEU A C 1
ATOM 677 O O . LEU A 1 90 ? -5.240 9.354 11.542 1.00 96.94 90 LEU A O 1
ATOM 681 N N . LEU A 1 91 ? -3.247 8.542 10.880 1.00 95.25 91 LEU A N 1
ATOM 682 C CA . LEU A 1 91 ? -2.635 9.855 10.654 1.00 95.25 91 LEU A CA 1
ATOM 683 C C . LEU A 1 91 ? -3.417 10.626 9.588 1.00 95.25 91 LEU A C 1
ATOM 685 O O . LEU A 1 91 ? -3.813 11.770 9.811 1.00 95.25 91 LEU A O 1
ATOM 689 N N . HIS A 1 92 ? -3.710 9.982 8.458 1.00 95.06 92 HIS A N 1
ATOM 690 C CA . HIS A 1 92 ? -4.502 10.576 7.384 1.00 95.06 92 HIS A CA 1
ATOM 691 C C . HIS A 1 92 ? -5.933 10.941 7.809 1.00 95.06 92 HIS A C 1
ATOM 693 O O . HIS A 1 92 ? -6.496 11.897 7.259 1.00 95.06 92 HIS A O 1
ATOM 699 N N . ARG A 1 93 ? -6.518 10.207 8.762 1.00 96.25 93 ARG A N 1
ATOM 700 C CA . ARG A 1 93 ? -7.827 10.506 9.363 1.00 96.25 93 ARG A CA 1
ATOM 701 C C . ARG A 1 93 ? -7.785 11.612 10.418 1.00 96.25 93 ARG A C 1
ATOM 703 O O . ARG A 1 93 ? -8.832 12.157 10.748 1.00 96.25 93 ARG A O 1
ATOM 710 N N . GLY A 1 94 ? -6.603 11.968 10.924 1.00 93.69 94 GLY A N 1
ATOM 711 C CA . GLY A 1 94 ? -6.470 12.851 12.085 1.00 93.69 94 GLY A CA 1
ATOM 712 C C . GLY A 1 94 ? -6.884 12.176 13.398 1.00 93.69 94 GLY A C 1
ATOM 713 O O . GLY A 1 94 ? -7.241 12.861 14.350 1.00 93.69 94 GLY A O 1
ATOM 714 N N . GLU A 1 95 ? -6.850 10.842 13.445 1.00 87.69 95 GLU A N 1
ATOM 715 C CA . GLU A 1 95 ? -7.256 10.013 14.590 1.00 87.69 95 GLU A CA 1
ATOM 716 C C . GLU A 1 95 ? -6.072 9.620 15.491 1.00 87.69 95 GLU A C 1
ATOM 718 O O . GLU A 1 95 ? -6.245 8.885 16.464 1.00 87.69 95 GLU A O 1
ATOM 723 N N . LEU A 1 96 ? -4.857 10.102 15.199 1.00 77.44 96 LEU A N 1
ATOM 724 C CA . LEU A 1 96 ? -3.728 9.924 16.109 1.00 77.44 96 LEU A CA 1
ATOM 725 C C . LEU A 1 96 ? -3.826 10.900 17.289 1.00 77.44 96 LEU A C 1
ATOM 727 O O . LEU A 1 96 ? -4.047 12.095 17.072 1.00 77.44 96 LEU A O 1
ATOM 731 N N . PRO A 1 97 ? -3.627 10.428 18.534 1.00 60.81 97 PRO A N 1
ATOM 732 C CA . PRO A 1 97 ? -3.631 11.304 19.694 1.00 60.81 97 PRO A CA 1
ATOM 733 C C . PRO A 1 97 ? -2.534 12.360 19.552 1.00 60.81 97 PRO A C 1
ATOM 735 O O . PRO A 1 97 ? -1.381 12.050 19.235 1.00 60.81 97 PRO A O 1
ATOM 738 N N . THR A 1 98 ? -2.880 13.621 19.811 1.00 57.19 98 THR A N 1
ATOM 739 C CA . THR A 1 98 ? -1.865 14.657 19.986 1.00 57.19 98 THR A CA 1
ATOM 740 C C . THR A 1 98 ? -1.063 14.330 21.255 1.00 57.19 98 THR A C 1
ATOM 742 O O . THR A 1 98 ? -1.633 13.820 22.223 1.00 57.19 98 THR A O 1
ATOM 745 N N . PRO A 1 99 ? 0.253 14.610 21.314 1.00 59.56 99 PRO A N 1
ATOM 746 C CA . PRO A 1 99 ? 1.083 14.298 22.486 1.00 59.56 99 PRO A CA 1
ATOM 747 C C . PRO A 1 99 ? 0.689 15.006 23.800 1.00 59.56 99 PRO A C 1
ATOM 749 O O . PRO A 1 99 ? 1.459 14.967 24.758 1.00 59.56 99 PRO A O 1
ATOM 752 N N . SER A 1 100 ? -0.456 15.692 23.860 1.00 56.38 100 SER A N 1
ATOM 753 C CA . SER A 1 100 ? -0.846 16.577 24.959 1.00 56.38 100 SER A CA 1
ATOM 754 C C . SER A 1 100 ? -1.731 15.938 26.032 1.00 56.38 100 SER A C 1
ATOM 756 O O . SER A 1 100 ? -1.922 16.566 27.067 1.00 56.38 100 SER A O 1
ATOM 758 N N . ASP A 1 101 ? -2.173 14.689 25.883 1.00 54.16 101 ASP A N 1
ATOM 759 C CA . ASP A 1 101 ? -2.967 14.007 26.920 1.00 54.16 101 ASP A CA 1
ATOM 760 C C . ASP A 1 101 ? -2.098 13.189 27.891 1.00 54.16 101 ASP A C 1
ATOM 762 O O . ASP A 1 101 ? -2.311 12.001 28.132 1.0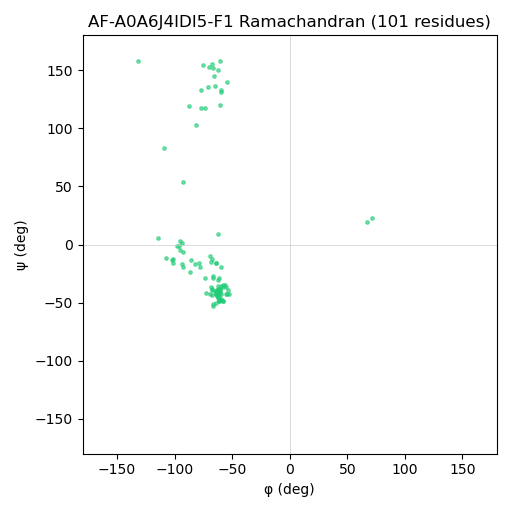0 54.16 101 ASP A O 1
ATOM 766 N N . LYS A 1 102 ? -1.095 13.846 28.483 1.00 50.41 102 LYS A N 1
ATOM 767 C CA . LYS A 1 102 ? -0.501 13.400 29.750 1.00 50.41 102 LYS A CA 1
ATOM 768 C C . LYS A 1 102 ? -0.911 14.376 30.848 1.00 50.41 102 LYS A C 1
ATOM 770 O O . LYS A 1 102 ? -0.182 15.323 31.137 1.00 50.41 102 LYS A O 1
ATOM 775 N N . GLY A 1 103 ? -2.113 14.154 31.379 1.00 47.59 103 GLY A N 1
ATOM 776 C CA . GLY A 1 103 ? -2.547 14.694 32.671 1.00 47.59 103 GLY A CA 1
ATOM 777 C C . GLY A 1 103 ? -1.880 13.982 33.840 1.00 47.59 103 GLY A C 1
ATOM 778 O O . GLY A 1 103 ? -1.430 12.827 33.650 1.00 47.59 103 GLY A O 1
#

Secondary structure (DSSP, 8-state):
-PPPP-SHHHHHHHHH-TTS-HHHHHHHHHHHTT-GGGHHHHHHHHH-TTS-HHHHHHHHHHHHHHHHHTT-TTT---TTS-HHHHHHHHHHHT-SPPTT---

Sequence (103 aa):
MHPVPSTPVEALAVLRDPNAEDWERDYAALMVGSLDEALPDLVALARDTTASEALQQRAAEALGGAWRDRGMLMTADISCFTPVAHQEILLHRGELPTPSDKG